Protein AF-A0A7U9XKL8-F1 (afdb_monomer_lite)

Secondary structure (DSSP, 8-state):
-HHHHHHHHHH-SSEEEEE-SS--HHHHHHHTTSPTT-EEEEEE-S--S--HHHHHHHHHH-TTEEEEE-SS-SSEEEEETTTEEEEES--

Foldseek 3Di:
DLPPLLVVLQPADAEKEKEDAEDDLVNLVSNVSHDPNYAYEYEYAPPYPDDPVSVVVSCVVVVNYHYHYDDPDPWIWIDGPVPDIDTDRDD

Structure (mmCIF, N/CA/C/O backbone):
data_AF-A0A7U9XKL8-F1
#
_entry.id   AF-A0A7U9XKL8-F1
#
loop_
_atom_site.group_PDB
_atom_site.id
_atom_site.type_symbol
_atom_site.label_atom_id
_atom_site.label_alt_id
_atom_site.label_comp_id
_atom_site.label_asym_id
_atom_site.label_entity_id
_atom_site.label_seq_id
_atom_site.pdbx_PDB_ins_code
_atom_site.Cartn_x
_atom_site.Cartn_y
_atom_site.Cartn_z
_atom_site.occupancy
_atom_site.B_iso_or_equiv
_atom_site.auth_seq_id
_atom_site.auth_comp_id
_atom_site.auth_asym_id
_atom_site.auth_atom_id
_atom_site.pdbx_PDB_model_num
ATOM 1 N N . MET A 1 1 ? -12.288 13.262 -10.596 1.00 49.38 1 MET A N 1
ATOM 2 C CA . MET A 1 1 ? -11.526 12.019 -10.870 1.00 49.38 1 MET A CA 1
ATOM 3 C C . MET A 1 1 ? -10.793 11.477 -9.632 1.00 49.38 1 MET A C 1
ATOM 5 O O . MET A 1 1 ? -10.975 10.311 -9.323 1.00 49.38 1 MET A O 1
ATOM 9 N N . PHE A 1 2 ? -10.044 12.296 -8.874 1.00 58.16 2 PHE A N 1
ATOM 10 C CA . PHE A 1 2 ? -9.256 11.873 -7.689 1.00 58.16 2 PHE A CA 1
ATOM 11 C C . PHE A 1 2 ? -10.081 11.271 -6.525 1.00 58.16 2 PHE A C 1
ATOM 13 O O . PHE A 1 2 ? -9.575 10.505 -5.714 1.00 58.16 2 PHE A O 1
ATOM 20 N N . SER A 1 3 ? -11.372 11.602 -6.450 1.00 73.31 3 SER A N 1
ATOM 21 C CA . SER A 1 3 ? -12.245 11.240 -5.326 1.00 73.31 3 SER A CA 1
ATOM 22 C C . SER A 1 3 ? -12.609 9.748 -5.262 1.00 73.31 3 SER A C 1
ATOM 24 O O . SER A 1 3 ? -12.679 9.202 -4.163 1.00 73.31 3 SER A O 1
ATOM 26 N N . LEU A 1 4 ? -12.790 9.061 -6.400 1.00 86.25 4 LEU A N 1
ATOM 27 C CA . LEU A 1 4 ? -13.292 7.680 -6.387 1.00 86.25 4 LEU A CA 1
ATOM 28 C C . LEU A 1 4 ? -12.281 6.713 -5.762 1.00 86.25 4 LEU A C 1
ATOM 30 O O . LEU A 1 4 ? -12.618 5.985 -4.834 1.00 86.25 4 LEU A O 1
ATOM 34 N N . ILE A 1 5 ? -11.032 6.742 -6.223 1.00 88.94 5 ILE A N 1
ATOM 35 C CA . ILE A 1 5 ? -9.974 5.857 -5.719 1.00 88.94 5 ILE A CA 1
ATOM 36 C C . ILE A 1 5 ? -9.740 6.093 -4.226 1.00 88.94 5 ILE A C 1
ATOM 38 O O . ILE A 1 5 ? -9.675 5.136 -3.460 1.00 88.94 5 ILE A O 1
ATOM 42 N N . VAL A 1 6 ? -9.684 7.356 -3.796 1.00 91.56 6 VAL A N 1
ATOM 43 C CA . VAL A 1 6 ? -9.538 7.694 -2.375 1.00 91.56 6 VAL A CA 1
ATOM 44 C C . VAL A 1 6 ? -10.722 7.162 -1.565 1.00 91.56 6 VAL A C 1
ATOM 46 O O . VAL A 1 6 ? -10.506 6.535 -0.531 1.00 91.56 6 VAL A O 1
ATOM 49 N N . SER A 1 7 ? -11.958 7.316 -2.051 1.00 92.62 7 SER A N 1
ATOM 50 C CA . SER A 1 7 ? -13.132 6.760 -1.366 1.00 92.62 7 SER A CA 1
ATOM 51 C C . SER A 1 7 ? -13.102 5.229 -1.276 1.00 92.62 7 SER A C 1
ATOM 53 O O . SER A 1 7 ? -13.524 4.677 -0.266 1.00 92.62 7 SER A O 1
ATOM 55 N N . LEU A 1 8 ? -12.567 4.530 -2.286 1.00 94.00 8 LEU A N 1
ATOM 56 C CA . LEU A 1 8 ? -12.379 3.077 -2.240 1.00 94.00 8 LEU A CA 1
ATOM 57 C C . LEU A 1 8 ? -11.309 2.690 -1.216 1.00 94.00 8 LEU A C 1
ATOM 59 O O . LEU A 1 8 ? -11.539 1.812 -0.392 1.00 94.00 8 LEU A O 1
ATOM 63 N N . ILE A 1 9 ? -10.171 3.385 -1.212 1.00 94.31 9 ILE A N 1
ATOM 64 C CA . ILE A 1 9 ? -9.095 3.191 -0.231 1.00 94.31 9 ILE A CA 1
ATOM 65 C C . ILE A 1 9 ? -9.617 3.382 1.201 1.00 94.31 9 ILE A C 1
ATOM 67 O O . ILE A 1 9 ? -9.273 2.615 2.096 1.00 94.31 9 ILE A O 1
ATOM 71 N N . GLN A 1 10 ? -10.488 4.369 1.418 1.00 95.12 10 GLN A N 1
ATOM 72 C CA . GLN A 1 10 ? -11.101 4.640 2.720 1.00 95.12 10 GLN A CA 1
ATOM 73 C C . GLN A 1 10 ? -12.154 3.603 3.138 1.00 95.12 10 GLN A C 1
ATOM 75 O O . GLN A 1 10 ? -12.496 3.540 4.319 1.00 95.12 10 GLN A O 1
ATOM 80 N N . LYS A 1 11 ? -12.660 2.773 2.218 1.00 95.38 11 LYS A N 1
ATOM 81 C CA . LYS A 1 11 ? -13.579 1.677 2.561 1.00 95.38 11 LYS A CA 1
ATOM 82 C C . LYS A 1 11 ? -12.871 0.481 3.185 1.00 95.38 11 LYS A C 1
ATOM 84 O O . LYS A 1 11 ? -13.508 -0.193 3.981 1.00 95.38 11 LYS A O 1
ATOM 89 N N . ALA A 1 12 ? -11.595 0.246 2.868 1.00 96.50 12 ALA A N 1
ATOM 90 C CA . ALA A 1 12 ? -10.849 -0.888 3.411 1.00 96.50 12 ALA A CA 1
ATOM 91 C C . ALA A 1 12 ? -10.846 -0.886 4.947 1.00 96.50 12 ALA A C 1
ATOM 93 O O . ALA A 1 12 ? -10.685 0.169 5.575 1.00 96.50 12 ALA A O 1
ATOM 94 N N . GLU A 1 13 ? -10.999 -2.066 5.542 1.00 96.50 13 GLU A N 1
ATOM 95 C CA . GLU A 1 13 ? -11.034 -2.245 7.000 1.00 96.50 13 GLU A CA 1
ATOM 96 C C . GLU A 1 13 ? -9.859 -3.054 7.549 1.00 96.50 13 GLU A C 1
ATOM 98 O O . GLU A 1 13 ? -9.529 -2.931 8.726 1.00 96.50 13 GLU A O 1
ATOM 103 N N . LYS A 1 14 ? -9.195 -3.852 6.710 1.00 95.94 14 LYS A N 1
ATOM 104 C CA . LYS A 1 14 ? -8.097 -4.741 7.106 1.00 95.94 14 LYS A CA 1
ATOM 105 C C . LYS A 1 14 ? -6.893 -4.584 6.194 1.00 95.94 14 LYS A C 1
ATOM 107 O O . LYS A 1 14 ? -5.773 -4.393 6.670 1.00 95.94 14 LYS A O 1
ATOM 112 N N . GLU A 1 15 ? -7.100 -4.664 4.883 1.00 96.56 15 GLU A N 1
ATOM 113 C CA . GLU A 1 15 ? -5.999 -4.610 3.929 1.00 96.56 15 GLU A CA 1
ATOM 114 C C . GLU A 1 15 ? -6.382 -4.091 2.545 1.00 96.56 15 GLU A C 1
ATOM 116 O O . GLU A 1 15 ? -7.507 -4.222 2.066 1.00 96.56 15 GLU A O 1
ATOM 121 N N . ILE A 1 16 ? -5.376 -3.534 1.880 1.00 97.12 16 ILE A 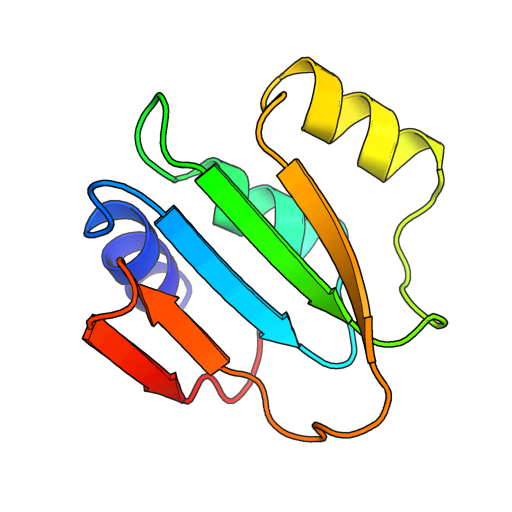N 1
ATOM 122 C CA . ILE A 1 16 ? -5.418 -3.126 0.486 1.00 97.12 16 ILE A CA 1
ATOM 123 C C . ILE A 1 16 ? -4.321 -3.887 -0.248 1.00 97.12 16 ILE A C 1
ATOM 125 O O . ILE A 1 16 ? -3.142 -3.811 0.112 1.00 97.12 16 ILE A O 1
ATOM 129 N N . THR A 1 17 ? -4.700 -4.588 -1.311 1.00 96.56 17 THR A N 1
ATOM 130 C CA . THR A 1 17 ? -3.750 -5.114 -2.288 1.00 96.56 17 THR A CA 1
ATOM 131 C C . THR A 1 17 ? -3.874 -4.312 -3.575 1.00 96.56 17 THR A C 1
ATOM 133 O O . THR A 1 17 ? -4.909 -4.344 -4.236 1.00 96.56 17 THR A O 1
ATOM 136 N N . LEU A 1 18 ? -2.812 -3.593 -3.927 1.00 95.31 18 LEU A N 1
ATOM 137 C CA . LEU A 1 18 ? -2.688 -2.907 -5.203 1.00 95.31 18 LEU A CA 1
ATOM 138 C C . LEU A 1 18 ? -1.854 -3.764 -6.151 1.00 95.31 18 LEU A C 1
ATOM 140 O O . LEU A 1 18 ? -0.732 -4.140 -5.822 1.00 95.31 18 LEU A O 1
ATOM 144 N N . ILE A 1 19 ? -2.384 -4.043 -7.332 1.00 93.88 19 ILE A N 1
ATOM 145 C CA . ILE A 1 19 ? -1.641 -4.621 -8.447 1.00 93.88 19 ILE A CA 1
ATOM 146 C C . ILE A 1 19 ? -1.556 -3.522 -9.499 1.00 93.88 19 ILE A C 1
ATOM 148 O O . ILE A 1 19 ? -2.590 -3.108 -10.006 1.00 93.88 19 ILE A O 1
ATOM 152 N N . ASP A 1 20 ? -0.360 -3.025 -9.795 1.00 90.69 20 ASP A N 1
ATOM 153 C CA . ASP A 1 20 ? -0.147 -1.974 -10.793 1.00 90.69 20 ASP A CA 1
ATOM 154 C C . ASP A 1 20 ? 1.245 -2.125 -11.410 1.00 90.69 20 ASP A C 1
ATOM 156 O O . ASP A 1 20 ? 2.231 -2.283 -10.693 1.00 90.69 20 ASP A O 1
ATOM 160 N N . GLY A 1 21 ? 1.344 -2.104 -12.740 1.00 88.81 21 GLY A N 1
ATOM 161 C CA . GLY A 1 21 ? 2.621 -2.273 -13.433 1.00 88.81 21 GLY A CA 1
ATOM 162 C C . GLY A 1 21 ? 3.617 -1.129 -13.208 1.00 88.81 21 GLY A C 1
ATOM 163 O O . GLY A 1 21 ? 4.823 -1.356 -13.330 1.00 88.81 21 GLY A O 1
ATOM 164 N N . TYR A 1 22 ? 3.131 0.064 -12.863 1.00 86.44 22 TYR A N 1
ATOM 165 C CA . TYR A 1 22 ? 3.898 1.299 -12.754 1.00 86.44 22 TYR A CA 1
ATOM 166 C C . TYR A 1 22 ? 3.450 2.119 -11.544 1.00 86.44 22 TYR A C 1
ATOM 168 O O . TYR A 1 22 ? 2.605 2.999 -11.647 1.00 86.44 22 TYR A O 1
ATOM 176 N N . VAL A 1 23 ? 4.096 1.893 -10.401 1.00 89.94 23 VAL A N 1
ATOM 177 C CA . VAL A 1 23 ? 3.874 2.718 -9.204 1.00 89.94 23 VAL A CA 1
ATOM 178 C C . VAL A 1 23 ? 4.903 3.839 -9.074 1.00 89.94 23 VAL A C 1
ATOM 180 O O . VAL A 1 23 ? 6.081 3.663 -9.418 1.00 89.94 23 VAL A O 1
ATOM 183 N N . ASP A 1 24 ? 4.463 4.975 -8.538 1.00 91.94 24 ASP A N 1
ATOM 184 C CA . ASP A 1 24 ? 5.293 6.131 -8.203 1.00 91.94 24 ASP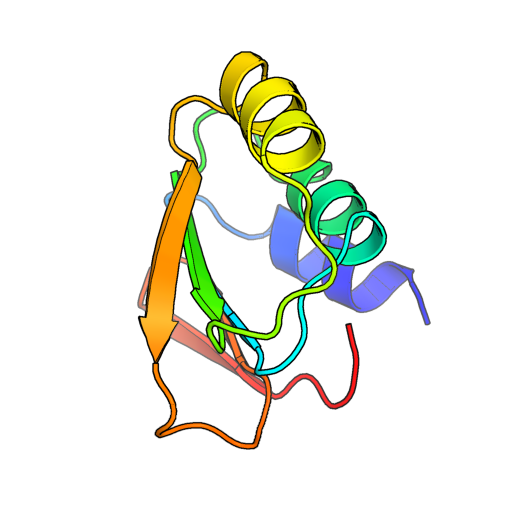 A CA 1
ATOM 185 C C . ASP A 1 24 ? 4.865 6.787 -6.872 1.00 91.94 24 ASP A C 1
ATOM 187 O O . ASP A 1 24 ? 4.055 6.249 -6.110 1.00 91.94 24 ASP A O 1
ATOM 191 N N . VAL A 1 25 ? 5.454 7.942 -6.548 1.00 91.06 25 VAL A N 1
ATOM 192 C CA . VAL A 1 25 ? 5.160 8.674 -5.303 1.00 91.06 25 VAL A CA 1
ATOM 193 C C . VAL A 1 25 ? 3.700 9.143 -5.250 1.00 91.06 25 VAL A C 1
ATOM 195 O O . VAL A 1 25 ? 3.119 9.206 -4.168 1.00 91.06 25 VAL A O 1
ATOM 198 N N . GLY A 1 26 ? 3.069 9.421 -6.394 1.00 91.12 26 GLY A N 1
ATOM 199 C CA . GLY A 1 26 ? 1.644 9.736 -6.477 1.00 91.12 26 GLY A CA 1
ATOM 200 C C . GLY A 1 26 ? 0.781 8.563 -6.015 1.00 91.12 26 GLY A C 1
ATOM 201 O O . GLY A 1 26 ? -0.122 8.748 -5.195 1.00 91.12 26 GLY A O 1
ATOM 202 N N . THR A 1 27 ? 1.128 7.344 -6.434 1.00 91.88 27 THR A N 1
ATOM 203 C CA . THR A 1 27 ? 0.477 6.116 -5.954 1.00 91.88 27 THR A CA 1
ATOM 204 C C . THR A 1 27 ? 0.611 5.958 -4.437 1.00 91.88 27 THR A C 1
ATOM 206 O O . THR A 1 27 ? -0.371 5.669 -3.750 1.00 91.88 27 THR A O 1
ATOM 209 N N . LEU A 1 28 ? 1.809 6.190 -3.887 1.00 92.75 28 LEU A N 1
ATOM 210 C CA . LEU A 1 28 ? 2.026 6.156 -2.437 1.00 92.75 28 LEU A CA 1
ATOM 211 C C . LEU A 1 28 ? 1.179 7.221 -1.723 1.00 92.75 28 LEU A C 1
ATOM 213 O O . LEU A 1 28 ? 0.506 6.920 -0.739 1.00 92.75 28 LEU A O 1
ATOM 217 N N . ASN A 1 29 ? 1.117 8.441 -2.257 1.00 91.31 29 ASN A N 1
ATOM 218 C CA . ASN A 1 29 ? 0.295 9.518 -1.704 1.00 91.31 29 ASN A CA 1
ATOM 219 C C . ASN A 1 29 ? -1.203 9.181 -1.701 1.00 91.31 29 ASN A C 1
ATOM 221 O O . ASN A 1 29 ? -1.905 9.553 -0.759 1.00 91.31 29 ASN A O 1
ATOM 225 N N . LEU A 1 30 ? -1.708 8.454 -2.698 1.00 91.88 30 LEU A N 1
ATOM 226 C CA . LEU A 1 30 ? -3.083 7.950 -2.686 1.00 91.88 30 LEU A CA 1
ATOM 227 C C . LEU A 1 30 ? -3.289 6.918 -1.573 1.00 91.88 30 LEU A C 1
ATOM 229 O O . LEU A 1 30 ? -4.217 7.046 -0.773 1.00 91.88 30 LEU A O 1
ATOM 233 N N . LEU A 1 31 ? -2.388 5.937 -1.471 1.00 93.31 31 LEU A N 1
ATOM 234 C CA . LEU A 1 31 ? -2.436 4.896 -0.439 1.00 93.31 31 LEU A CA 1
ATOM 235 C C . LEU A 1 31 ? -2.286 5.461 0.979 1.00 93.31 31 LEU A C 1
ATOM 237 O O . LEU A 1 31 ? -2.829 4.884 1.917 1.00 93.31 31 LEU A O 1
ATOM 241 N N . SER A 1 32 ? -1.636 6.617 1.139 1.00 92.19 32 SER A N 1
ATOM 242 C CA . SER A 1 32 ? -1.538 7.337 2.419 1.00 92.19 32 SER A CA 1
ATOM 243 C C . SER A 1 32 ? -2.902 7.730 3.007 1.00 92.19 32 SER A C 1
ATOM 245 O O . SER A 1 32 ? -3.014 7.959 4.208 1.00 92.19 32 SER A O 1
ATOM 247 N N . LYS A 1 33 ? -3.955 7.794 2.174 1.00 93.69 33 LYS A N 1
ATOM 248 C CA . LYS A 1 33 ? -5.322 8.171 2.578 1.00 93.69 33 LYS A CA 1
ATOM 249 C C . LYS A 1 33 ? -6.135 7.020 3.176 1.00 93.69 33 LYS A C 1
ATOM 251 O O . LYS A 1 33 ? -7.301 7.222 3.516 1.00 93.69 33 LYS A O 1
ATOM 256 N N . LYS A 1 34 ? -5.545 5.827 3.292 1.00 94.06 34 LYS A N 1
ATOM 257 C CA . LYS A 1 34 ? -6.134 4.681 3.996 1.00 94.06 34 LYS A CA 1
ATOM 258 C C . LYS A 1 34 ? -6.399 5.010 5.470 1.00 94.06 34 LYS A C 1
ATOM 260 O O . LYS A 1 34 ? -5.774 5.902 6.041 1.00 94.06 34 LYS A O 1
ATOM 265 N N . LYS A 1 35 ? -7.274 4.233 6.112 1.00 92.75 35 LYS A N 1
ATOM 266 C CA . LYS A 1 35 ? -7.445 4.282 7.572 1.00 92.75 35 LYS A CA 1
ATOM 267 C C . LYS A 1 35 ? -6.157 3.843 8.296 1.00 92.75 35 LYS A C 1
ATOM 269 O O . LYS A 1 35 ? -5.279 3.186 7.713 1.00 92.75 35 LYS A O 1
ATOM 274 N N . SER A 1 36 ? -6.051 4.192 9.580 1.00 89.31 36 SER A N 1
ATOM 275 C CA . SER A 1 36 ? -4.994 3.653 10.447 1.00 89.31 36 SER A CA 1
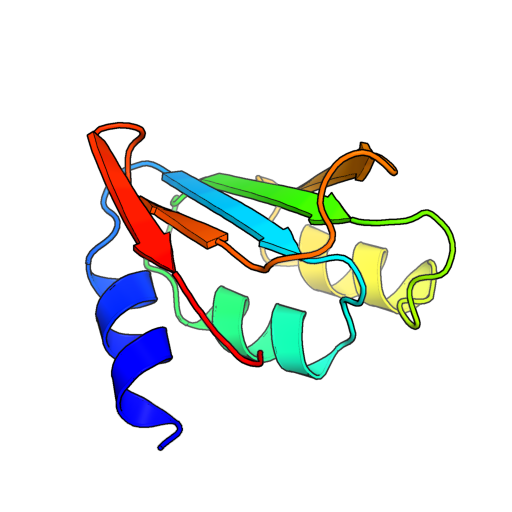ATOM 276 C C . SER A 1 36 ? -5.006 2.124 10.415 1.00 89.31 36 SER A C 1
ATOM 278 O O . SER A 1 36 ? -6.046 1.518 10.170 1.00 89.31 36 SER A O 1
ATOM 280 N N . ASP A 1 37 ? -3.835 1.513 10.589 1.00 89.56 37 ASP A N 1
ATOM 281 C CA . ASP A 1 37 ? -3.667 0.059 10.760 1.00 89.56 37 ASP A CA 1
ATOM 282 C C . ASP A 1 37 ? -4.059 -0.833 9.568 1.00 89.56 37 ASP A C 1
ATOM 284 O O . ASP A 1 37 ? -3.798 -2.033 9.578 1.00 89.56 37 ASP A O 1
ATOM 288 N N . ILE A 1 38 ? -4.554 -0.251 8.471 1.00 94.81 38 ILE A N 1
ATOM 289 C CA . ILE A 1 38 ? -4.778 -0.977 7.215 1.00 94.81 38 ILE A CA 1
ATOM 290 C C . ILE A 1 38 ? -3.442 -1.442 6.637 1.00 94.81 38 ILE A C 1
ATOM 292 O O . ILE A 1 38 ? -2.548 -0.621 6.387 1.00 94.81 38 ILE A O 1
ATOM 296 N N . ALA A 1 39 ? -3.304 -2.745 6.398 1.00 95.38 39 ALA A N 1
ATOM 297 C CA . ALA A 1 39 ? -2.134 -3.307 5.740 1.00 95.38 39 ALA A CA 1
ATOM 298 C C . ALA A 1 39 ? -2.143 -2.996 4.240 1.00 95.38 39 ALA A C 1
ATOM 300 O O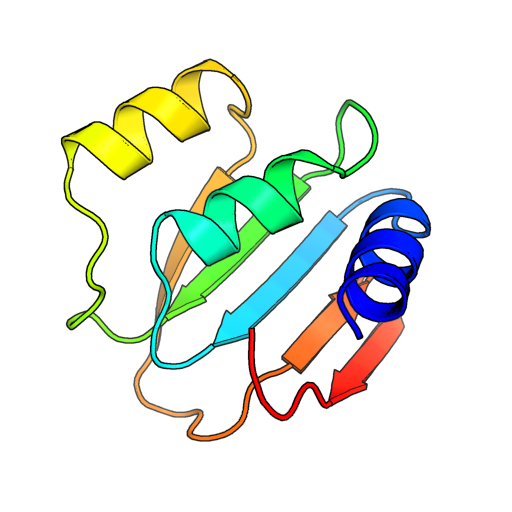 . ALA A 1 39 ? -3.193 -3.006 3.603 1.00 95.38 39 ALA A O 1
ATOM 301 N N . VAL A 1 40 ? -0.972 -2.737 3.655 1.00 95.56 40 VAL A N 1
ATOM 302 C CA . VAL A 1 40 ? -0.862 -2.434 2.222 1.00 95.56 40 VAL A CA 1
ATOM 303 C C . VAL A 1 40 ? 0.139 -3.373 1.578 1.00 95.56 40 VAL A C 1
ATOM 305 O O . VAL A 1 40 ? 1.293 -3.441 1.993 1.00 95.56 40 VAL A O 1
ATOM 308 N N . THR A 1 41 ? -0.284 -4.072 0.529 1.00 95.81 41 THR A N 1
ATOM 309 C CA . THR A 1 41 ? 0.624 -4.826 -0.340 1.00 95.81 41 THR A CA 1
ATOM 310 C C . THR A 1 41 ? 0.543 -4.286 -1.760 1.00 95.81 41 THR A C 1
ATOM 312 O O . THR A 1 41 ? -0.533 -4.231 -2.342 1.00 95.81 41 THR A O 1
ATOM 315 N N . ILE A 1 42 ? 1.686 -3.916 -2.330 1.00 94.69 42 ILE A N 1
ATOM 316 C CA . ILE A 1 42 ? 1.813 -3.473 -3.718 1.00 94.69 42 ILE A CA 1
ATOM 317 C C . ILE A 1 42 ? 2.499 -4.579 -4.514 1.00 94.69 42 ILE A C 1
ATOM 319 O O . ILE A 1 42 ? 3.601 -5.001 -4.167 1.00 94.69 42 ILE A O 1
ATOM 323 N N . TYR A 1 43 ? 1.871 -5.023 -5.595 1.00 94.19 43 TYR A N 1
ATOM 324 C CA . TYR A 1 43 ? 2.467 -5.863 -6.623 1.00 94.19 43 TYR A CA 1
ATOM 325 C C . TYR A 1 43 ? 2.765 -4.995 -7.843 1.00 94.19 43 TYR A C 1
ATOM 327 O O . TYR A 1 43 ? 1.841 -4.522 -8.496 1.00 94.19 43 TYR A O 1
ATOM 335 N N . THR A 1 44 ? 4.048 -4.799 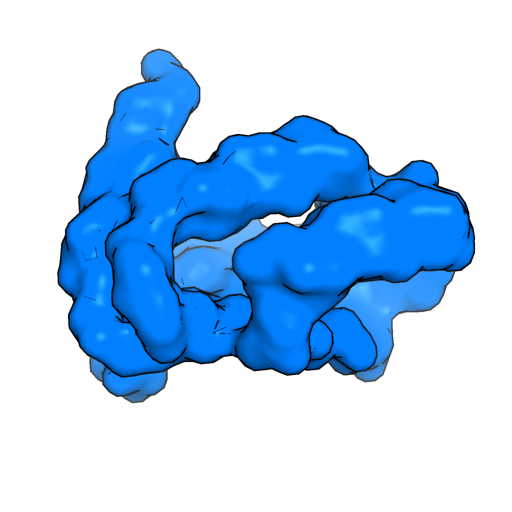-8.145 1.00 92.56 44 THR A N 1
ATOM 336 C CA . THR A 1 44 ? 4.501 -3.933 -9.245 1.00 92.56 44 THR A CA 1
ATOM 337 C C . THR A 1 44 ? 5.583 -4.583 -10.088 1.00 92.56 44 THR A C 1
ATOM 339 O O . THR A 1 44 ? 6.215 -5.555 -9.676 1.00 92.56 44 THR A O 1
ATOM 342 N N . GLN A 1 45 ? 5.858 -4.046 -11.272 1.00 91.00 45 GLN A N 1
ATOM 343 C CA . GLN A 1 45 ? 7.076 -4.409 -11.986 1.00 91.00 45 GLN A CA 1
ATOM 344 C C . GLN A 1 45 ? 8.307 -3.817 -11.286 1.00 91.00 45 GLN A C 1
ATOM 346 O O . GLN A 1 45 ? 8.226 -2.801 -10.595 1.00 91.00 45 GLN A O 1
ATOM 351 N N . LYS A 1 46 ? 9.480 -4.436 -11.490 1.00 84.38 46 LYS A N 1
ATOM 352 C CA . LYS A 1 46 ? 10.763 -3.929 -10.956 1.00 84.38 46 LYS A CA 1
ATOM 353 C C . LYS A 1 46 ? 11.118 -2.528 -11.473 1.00 84.38 46 LYS A C 1
ATOM 355 O O . LYS A 1 46 ? 11.878 -1.824 -10.826 1.00 84.38 46 LYS A O 1
ATOM 360 N N . GLN A 1 47 ? 10.575 -2.141 -12.625 1.00 81.19 47 GLN A N 1
ATOM 361 C CA . GLN A 1 47 ? 10.811 -0.862 -13.304 1.00 81.19 47 GLN A CA 1
ATOM 362 C C . GLN A 1 47 ? 9.902 0.252 -12.750 1.00 81.19 47 GLN A C 1
ATOM 364 O O . GLN A 1 47 ? 9.307 1.017 -13.504 1.00 81.19 47 GLN A O 1
ATOM 369 N N . THR A 1 48 ? 9.740 0.307 -11.429 1.00 80.38 48 THR A N 1
ATOM 370 C CA . THR A 1 48 ? 8.991 1.376 -10.756 1.00 80.38 48 THR A CA 1
ATOM 371 C C . THR A 1 48 ? 9.811 2.670 -10.728 1.00 80.38 48 THR A C 1
ATOM 373 O O . THR A 1 48 ? 11.041 2.634 -10.717 1.00 80.38 48 THR A O 1
ATOM 376 N N . LYS A 1 49 ? 9.127 3.821 -10.695 1.00 86.06 49 LYS A N 1
ATOM 377 C CA . LYS A 1 49 ? 9.754 5.137 -10.489 1.00 86.06 49 LYS A CA 1
ATOM 378 C C . LYS A 1 49 ? 10.071 5.430 -9.017 1.00 86.06 49 LYS A C 1
ATOM 380 O O . LYS A 1 49 ? 10.626 6.483 -8.725 1.00 86.06 49 LYS A O 1
ATOM 385 N N . LEU A 1 50 ? 9.715 4.531 -8.097 1.00 88.62 50 LEU A N 1
ATOM 386 C CA . LEU A 1 50 ? 10.019 4.673 -6.677 1.00 88.62 50 LEU A CA 1
ATOM 387 C C . LEU A 1 50 ? 11.507 4.459 -6.412 1.00 88.62 50 LEU A C 1
ATOM 389 O O . LEU A 1 50 ? 12.077 3.411 -6.727 1.00 88.62 50 LEU A O 1
ATOM 393 N N . THR A 1 51 ? 12.129 5.430 -5.754 1.00 88.50 51 THR A N 1
ATOM 394 C CA . THR A 1 51 ? 13.480 5.275 -5.223 1.00 88.50 51 THR A CA 1
ATOM 395 C C . THR A 1 51 ? 13.457 4.500 -3.904 1.00 88.50 51 THR A C 1
ATOM 397 O O . THR A 1 51 ? 12.435 4.387 -3.222 1.00 88.50 51 THR A O 1
ATOM 400 N N . LYS A 1 52 ? 14.623 3.998 -3.476 1.00 86.88 52 LYS A N 1
ATOM 401 C CA . LYS A 1 52 ? 14.768 3.402 -2.135 1.00 86.88 52 LYS A CA 1
ATOM 402 C C . LYS A 1 52 ? 14.389 4.387 -1.021 1.00 86.88 52 LYS A C 1
ATOM 404 O O . LYS A 1 52 ? 13.890 3.956 0.015 1.00 86.88 52 LYS A O 1
ATOM 409 N N . ALA A 1 53 ? 14.630 5.684 -1.227 1.00 90.06 53 ALA A N 1
ATOM 410 C CA . ALA A 1 53 ? 14.292 6.727 -0.266 1.00 90.06 53 ALA A CA 1
ATOM 411 C C . ALA A 1 53 ? 12.774 6.925 -0.160 1.00 90.06 53 ALA A C 1
ATOM 413 O O . ALA A 1 53 ? 12.262 6.984 0.954 1.00 90.06 53 ALA A O 1
ATOM 414 N N . ASP A 1 54 ? 12.052 6.924 -1.285 1.00 90.00 54 ASP A N 1
ATOM 415 C CA . ASP A 1 54 ? 10.586 7.049 -1.296 1.00 90.00 54 ASP A CA 1
ATOM 416 C C . ASP A 1 54 ? 9.930 5.908 -0.518 1.00 90.00 54 ASP A C 1
ATOM 418 O O . ASP A 1 54 ? 9.102 6.138 0.364 1.00 90.00 54 ASP A O 1
ATOM 422 N N . VAL A 1 55 ? 10.369 4.673 -0.787 1.00 86.88 55 VAL A N 1
ATOM 423 C CA . VAL A 1 55 ? 9.883 3.487 -0.072 1.00 86.88 55 VAL A CA 1
ATOM 424 C C . VAL A 1 55 ? 10.211 3.587 1.415 1.00 86.88 55 VAL A C 1
ATOM 426 O O . VAL A 1 55 ? 9.342 3.342 2.244 1.00 86.88 55 VAL A O 1
ATOM 429 N N . LYS A 1 56 ? 11.439 3.979 1.777 1.00 90.06 56 LYS A N 1
ATOM 430 C CA . LYS A 1 56 ? 11.841 4.124 3.183 1.00 90.06 56 LYS A CA 1
ATOM 431 C C . LYS A 1 56 ? 10.992 5.168 3.914 1.00 90.06 56 LYS A C 1
ATOM 433 O O . LYS A 1 56 ? 10.521 4.893 5.014 1.00 90.06 56 LYS A O 1
ATOM 438 N N . ASN A 1 57 ? 10.792 6.337 3.310 1.00 89.81 57 ASN A N 1
ATOM 439 C CA . ASN A 1 57 ? 10.037 7.438 3.906 1.00 89.81 57 ASN A CA 1
ATOM 440 C C . ASN A 1 57 ? 8.569 7.061 4.113 1.00 89.81 57 ASN A C 1
ATOM 442 O O . ASN A 1 57 ? 8.008 7.325 5.176 1.00 89.81 57 ASN A O 1
ATOM 446 N N . PHE A 1 58 ? 7.961 6.403 3.126 1.00 87.00 58 PHE A N 1
ATOM 447 C CA . PHE A 1 58 ? 6.584 5.945 3.242 1.00 87.00 58 PHE A CA 1
ATOM 448 C C . PHE A 1 58 ? 6.442 4.829 4.283 1.00 87.00 58 PHE A C 1
ATOM 450 O O . PHE A 1 58 ? 5.589 4.913 5.162 1.00 87.00 58 PHE A O 1
ATOM 457 N N . SER A 1 59 ? 7.307 3.812 4.245 1.00 85.62 59 SER A N 1
ATOM 458 C CA . SER A 1 59 ? 7.265 2.694 5.195 1.00 85.62 59 SER A CA 1
ATOM 459 C C . SER A 1 59 ? 7.528 3.118 6.642 1.00 85.62 59 SER A C 1
ATOM 461 O O . SER A 1 59 ? 7.052 2.452 7.555 1.00 85.62 59 SER A O 1
ATOM 463 N N . ALA A 1 60 ? 8.246 4.223 6.877 1.00 88.56 60 ALA A N 1
ATOM 464 C CA . ALA A 1 60 ? 8.427 4.774 8.222 1.00 88.56 60 ALA A CA 1
ATOM 465 C C . ALA A 1 60 ? 7.101 5.246 8.845 1.00 88.56 60 ALA A C 1
ATOM 467 O O . ALA A 1 60 ? 6.907 5.111 10.048 1.00 88.56 60 ALA A O 1
ATOM 468 N N . GLN A 1 61 ? 6.187 5.771 8.024 1.00 82.81 61 GLN A N 1
ATOM 469 C CA . GLN A 1 61 ? 4.847 6.190 8.452 1.00 82.81 61 GLN A CA 1
ATOM 470 C C . GLN A 1 61 ? 3.828 5.045 8.363 1.00 82.81 61 GLN A C 1
ATOM 472 O O . GLN A 1 61 ? 2.846 5.018 9.100 1.00 82.81 61 GLN A O 1
ATOM 477 N N . TYR A 1 62 ? 4.069 4.080 7.474 1.00 85.75 62 TYR A N 1
ATOM 478 C CA . TYR A 1 62 ? 3.179 2.957 7.197 1.00 85.75 62 TYR A CA 1
ATOM 479 C C . TYR A 1 62 ? 3.959 1.632 7.244 1.00 85.75 62 TYR A C 1
ATOM 481 O O . TYR A 1 62 ? 4.249 1.047 6.195 1.00 85.75 62 TYR A O 1
ATOM 489 N N . PRO A 1 63 ? 4.287 1.118 8.446 1.00 83.62 63 PRO A N 1
ATOM 490 C CA . PRO A 1 63 ? 5.175 -0.040 8.613 1.00 83.62 63 PRO A CA 1
ATOM 491 C C . PRO A 1 63 ? 4.598 -1.345 8.050 1.00 83.62 63 PRO A C 1
ATOM 493 O O . PRO A 1 63 ? 5.318 -2.322 7.857 1.00 83.62 63 PRO A O 1
ATOM 496 N N . THR A 1 64 ? 3.298 -1.372 7.755 1.00 87.69 64 THR A N 1
ATOM 497 C CA . THR A 1 64 ? 2.611 -2.513 7.147 1.00 87.69 64 THR A CA 1
ATOM 498 C C . THR A 1 64 ? 2.768 -2.585 5.625 1.00 87.69 64 THR A C 1
ATOM 500 O O . THR A 1 64 ? 2.256 -3.532 5.021 1.00 87.69 64 THR A O 1
ATOM 503 N N . LEU A 1 65 ? 3.462 -1.626 4.991 1.00 89.19 65 LEU A N 1
ATOM 504 C CA . LEU A 1 65 ? 3.700 -1.636 3.549 1.00 89.19 65 LEU A CA 1
ATOM 505 C C . LEU A 1 65 ? 4.603 -2.810 3.141 1.00 89.19 65 LEU A C 1
ATOM 507 O O . LEU A 1 65 ? 5.741 -2.944 3.589 1.00 89.19 65 LEU A O 1
ATOM 511 N N . LYS A 1 66 ? 4.121 -3.615 2.193 1.00 92.44 66 LYS A N 1
ATOM 512 C CA . LYS A 1 66 ? 4.892 -4.657 1.507 1.00 92.44 66 LYS A CA 1
ATOM 513 C C . LYS A 1 66 ? 4.919 -4.378 0.011 1.00 92.44 66 LYS A C 1
ATOM 515 O O . LYS A 1 66 ? 3.870 -4.226 -0.603 1.00 92.44 66 LYS A O 1
ATOM 520 N N . ILE A 1 67 ? 6.106 -4.376 -0.592 1.00 91.38 67 ILE A N 1
ATOM 521 C CA . ILE A 1 67 ? 6.266 -4.285 -2.049 1.00 91.38 67 ILE A CA 1
ATOM 522 C C . ILE A 1 67 ? 6.752 -5.634 -2.569 1.00 91.38 67 ILE A C 1
ATOM 524 O O . ILE A 1 67 ? 7.753 -6.177 -2.102 1.00 91.38 67 ILE A O 1
ATOM 528 N N . LYS A 1 68 ? 6.025 -6.179 -3.538 1.00 92.38 68 LYS A N 1
ATOM 529 C CA . LYS A 1 68 ? 6.318 -7.430 -4.230 1.00 92.38 68 LYS A CA 1
ATOM 530 C C . LYS A 1 68 ? 6.428 -7.163 -5.721 1.00 92.38 68 LYS A C 1
ATOM 532 O O . LYS A 1 68 ? 5.755 -6.288 -6.261 1.00 92.38 68 LYS A O 1
ATOM 537 N N . TYR A 1 69 ? 7.265 -7.947 -6.390 1.00 91.12 69 TYR A N 1
ATOM 538 C CA . TYR A 1 69 ? 7.512 -7.769 -7.814 1.00 91.12 69 TYR A CA 1
ATOM 539 C C . TYR A 1 69 ? 6.820 -8.846 -8.646 1.00 91.12 69 TYR A C 1
ATOM 541 O O . TYR A 1 69 ? 6.979 -10.034 -8.376 1.00 91.12 69 TYR A O 1
ATOM 549 N N . THR A 1 70 ? 6.084 -8.432 -9.674 1.00 86.62 70 THR A N 1
ATOM 550 C CA . THR A 1 70 ? 5.427 -9.313 -10.648 1.00 86.62 70 THR A CA 1
ATOM 551 C C . THR A 1 70 ? 5.521 -8.721 -12.053 1.00 86.62 70 THR A C 1
ATOM 553 O O . THR A 1 70 ? 5.637 -7.510 -12.215 1.00 86.62 70 THR A O 1
ATOM 556 N N . LYS A 1 71 ? 5.495 -9.579 -13.075 1.00 85.44 71 LYS A N 1
ATOM 557 C CA . LYS A 1 71 ? 5.413 -9.189 -14.496 1.00 85.44 71 LYS A CA 1
ATOM 558 C C . LYS A 1 71 ? 4.132 -9.688 -15.175 1.00 85.44 71 LYS A C 1
ATOM 560 O O . LYS A 1 71 ? 3.980 -9.513 -16.373 1.00 85.44 71 LYS A O 1
ATOM 565 N N . VAL A 1 72 ? 3.248 -10.341 -14.421 1.00 82.50 72 VAL A N 1
ATOM 566 C CA . VAL A 1 72 ? 2.105 -11.089 -14.971 1.00 82.50 72 VAL A CA 1
ATOM 567 C C . VAL A 1 72 ? 0.933 -10.171 -15.331 1.00 82.50 72 VAL A C 1
ATOM 569 O O . VAL A 1 72 ? 0.140 -10.497 -16.206 1.00 82.50 72 VAL A O 1
ATOM 572 N N . PHE A 1 73 ? 0.821 -9.017 -14.673 1.00 77.06 73 PHE A N 1
ATOM 573 C CA . PHE A 1 73 ? -0.328 -8.127 -14.812 1.00 77.06 73 PHE A CA 1
ATOM 574 C C . PHE A 1 73 ? 0.026 -6.888 -15.635 1.00 77.06 73 PHE A C 1
ATOM 576 O O . PHE A 1 73 ? 0.963 -6.157 -15.310 1.00 77.06 73 PHE A O 1
ATOM 583 N N . HIS A 1 74 ? -0.762 -6.653 -16.685 1.00 79.88 74 HIS A N 1
ATOM 584 C CA . HIS A 1 74 ? -0.726 -5.437 -17.509 1.00 79.88 74 HIS A CA 1
ATOM 585 C C . HIS A 1 74 ? -1.820 -4.431 -17.134 1.00 79.88 74 HIS A C 1
ATOM 587 O O . HIS A 1 74 ? -1.852 -3.323 -17.657 1.00 79.88 74 HIS A O 1
ATOM 593 N N . VAL A 1 75 ? -2.722 -4.838 -16.245 1.00 84.06 75 VAL A N 1
ATOM 594 C CA . VAL A 1 75 ? -3.937 -4.121 -15.879 1.00 84.06 75 VAL A CA 1
ATOM 595 C C . VAL A 1 75 ? -3.922 -3.874 -14.377 1.00 84.06 75 VAL A C 1
ATOM 597 O O . VAL A 1 75 ? -3.578 -4.792 -13.624 1.00 84.06 75 VAL A O 1
ATOM 600 N N . SER A 1 76 ? -4.289 -2.664 -13.947 1.00 90.56 76 SER A N 1
ATOM 601 C CA . SER A 1 76 ? -4.249 -2.307 -12.531 1.00 90.56 76 SER A CA 1
ATOM 602 C C . SER A 1 76 ? -5.533 -2.688 -11.794 1.00 90.56 76 SER A C 1
ATOM 604 O O . SER A 1 76 ? -6.652 -2.452 -12.257 1.00 90.56 76 SER A O 1
ATOM 606 N N . PHE A 1 77 ? -5.362 -3.266 -10.607 1.00 93.38 77 PHE A N 1
ATOM 607 C CA . PHE A 1 77 ? -6.446 -3.695 -9.729 1.00 93.38 77 PHE A CA 1
ATOM 608 C C . PHE A 1 77 ? -6.226 -3.201 -8.305 1.00 93.38 77 PHE A C 1
ATOM 610 O O . PHE A 1 77 ? -5.137 -3.336 -7.748 1.00 93.38 77 PHE A O 1
ATOM 617 N N . LEU A 1 78 ? -7.297 -2.704 -7.692 1.00 94.94 78 LEU A N 1
ATOM 618 C CA . LEU A 1 78 ? -7.363 -2.405 -6.268 1.00 94.94 78 LEU A CA 1
ATOM 619 C C . LEU A 1 78 ? -8.256 -3.446 -5.595 1.00 94.94 78 LEU A C 1
ATOM 621 O O . LEU A 1 78 ? -9.459 -3.492 -5.844 1.00 94.94 78 LEU A O 1
ATOM 625 N N . VAL A 1 79 ? -7.673 -4.282 -4.745 1.00 96.25 79 VAL A N 1
ATOM 626 C CA . VAL A 1 79 ? -8.388 -5.312 -3.990 1.00 96.25 79 VAL A CA 1
ATOM 627 C C . VAL A 1 79 ? -8.508 -4.868 -2.538 1.00 96.25 79 VAL A C 1
ATOM 629 O O . VAL A 1 79 ? -7.499 -4.565 -1.900 1.00 96.25 79 VAL A O 1
ATOM 632 N N . LEU A 1 80 ? -9.734 -4.837 -2.019 1.00 97.19 80 LEU A N 1
ATOM 633 C CA . LEU A 1 80 ? -10.042 -4.471 -0.638 1.00 97.19 80 LEU A CA 1
ATOM 634 C C . LEU A 1 80 ? -10.389 -5.726 0.160 1.00 97.19 80 LEU A C 1
ATOM 636 O O . LEU A 1 80 ? -11.210 -6.537 -0.279 1.00 97.19 80 LEU A O 1
ATOM 640 N N . ASP A 1 81 ? -9.745 -5.886 1.316 1.00 96.94 81 ASP A N 1
ATOM 641 C CA . ASP A 1 81 ? -10.050 -6.892 2.341 1.00 96.94 81 ASP A CA 1
ATOM 642 C C . ASP A 1 81 ? -10.137 -8.341 1.829 1.00 96.94 81 ASP A C 1
ATOM 644 O O . ASP A 1 81 ? -10.776 -9.192 2.442 1.00 96.94 81 ASP A O 1
ATOM 648 N N . ARG A 1 82 ? -9.477 -8.628 0.697 1.00 94.62 82 ARG A N 1
ATOM 649 C CA . ARG A 1 82 ? -9.517 -9.902 -0.055 1.00 94.62 82 ARG A CA 1
ATOM 650 C C . ARG A 1 82 ? -10.892 -10.328 -0.568 1.00 94.62 82 ARG A C 1
ATOM 652 O O . ARG A 1 82 ? -11.027 -11.453 -1.039 1.00 94.62 82 ARG A O 1
ATOM 659 N N . THR A 1 83 ? -11.897 -9.464 -0.500 1.00 94.62 83 THR A N 1
ATOM 660 C CA . THR A 1 83 ? -13.276 -9.805 -0.881 1.00 94.62 83 THR A CA 1
ATOM 661 C C . THR A 1 83 ? -13.707 -9.129 -2.171 1.00 94.62 83 THR A C 1
ATOM 663 O O . THR A 1 83 ? -14.462 -9.715 -2.939 1.00 94.62 83 THR A O 1
ATOM 666 N N . THR A 1 84 ? -13.228 -7.909 -2.429 1.00 95.12 84 THR A N 1
ATOM 667 C CA . THR A 1 84 ? -13.708 -7.091 -3.548 1.00 95.12 84 THR A CA 1
ATOM 668 C C . THR A 1 84 ? -12.544 -6.560 -4.366 1.00 95.12 84 THR A C 1
ATOM 670 O O . THR A 1 84 ? -11.640 -5.935 -3.815 1.00 95.12 84 THR A O 1
ATOM 673 N N . ALA A 1 85 ? -12.580 -6.770 -5.682 1.00 94.31 85 ALA A N 1
ATOM 674 C CA . ALA A 1 85 ? -11.584 -6.261 -6.617 1.00 94.31 85 ALA A CA 1
ATOM 675 C C . ALA A 1 85 ? -12.198 -5.208 -7.545 1.00 94.31 85 ALA A C 1
ATOM 677 O O . ALA A 1 85 ? -13.235 -5.437 -8.163 1.00 94.31 85 ALA A O 1
ATOM 678 N N . TYR A 1 86 ? -11.525 -4.068 -7.668 1.00 93.25 86 TYR A N 1
ATOM 679 C CA . TYR A 1 86 ? -11.877 -2.988 -8.579 1.00 93.25 86 TYR A CA 1
ATOM 680 C C . TYR A 1 86 ? -10.826 -2.896 -9.675 1.00 93.25 86 TYR A C 1
ATOM 682 O O . TYR A 1 86 ? -9.631 -2.806 -9.392 1.00 93.25 86 TYR A O 1
ATOM 690 N N . HIS A 1 87 ? -11.273 -2.884 -10.926 1.00 90.44 87 HIS A N 1
ATOM 691 C CA . HIS A 1 87 ? -10.419 -2.536 -12.053 1.00 90.44 87 HIS A CA 1
ATOM 692 C C . HIS A 1 87 ? -10.168 -1.023 -12.059 1.00 90.44 87 HIS A C 1
ATOM 694 O O . HIS A 1 87 ? -11.115 -0.235 -12.007 1.00 90.44 87 HIS A O 1
ATOM 700 N N . VAL A 1 88 ? -8.904 -0.611 -12.146 1.00 83.62 88 V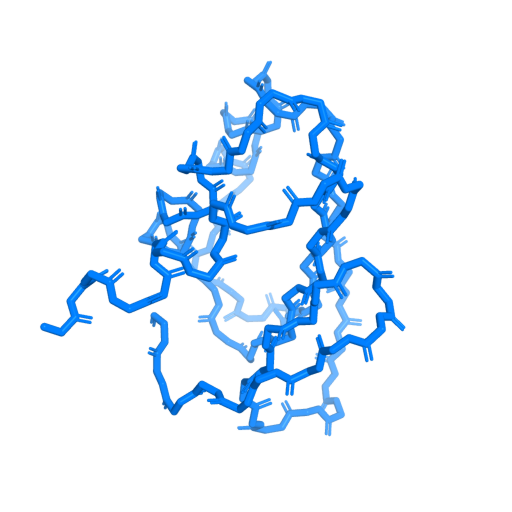AL A N 1
ATOM 701 C CA . VAL A 1 88 ? -8.501 0.800 -12.129 1.00 83.62 88 VAL A CA 1
ATOM 702 C C . VAL A 1 88 ? -7.679 1.066 -13.383 1.00 83.62 88 VAL A C 1
ATOM 704 O O . VAL A 1 88 ? -6.600 0.521 -13.548 1.00 83.62 88 VAL A O 1
ATOM 707 N N . ALA A 1 89 ? -8.190 1.883 -14.304 1.00 66.38 89 ALA A N 1
ATOM 708 C CA . ALA A 1 89 ? -7.519 2.089 -15.591 1.00 66.38 89 ALA A CA 1
ATOM 709 C C . ALA A 1 89 ? -6.269 2.991 -15.497 1.00 66.38 89 ALA A C 1
ATOM 711 O O . ALA A 1 89 ? -5.471 3.011 -16.433 1.00 66.38 89 ALA A O 1
ATOM 712 N N . ARG A 1 90 ? -6.101 3.751 -14.399 1.00 62.25 90 ARG A N 1
ATOM 713 C CA . ARG A 1 90 ? -4.906 4.562 -14.116 1.00 62.25 90 ARG A CA 1
ATOM 714 C C . ARG A 1 90 ? -4.885 5.040 -12.658 1.00 62.25 90 ARG A C 1
ATOM 716 O O . ARG A 1 90 ? -5.881 5.609 -12.203 1.00 62.25 90 ARG A O 1
ATOM 723 N N . LEU A 1 91 ? -3.766 4.821 -11.969 1.00 59.44 91 LEU A N 1
ATOM 724 C CA . LEU A 1 91 ? -3.413 5.387 -10.661 1.00 59.44 91 LEU A CA 1
ATOM 725 C C . LEU A 1 91 ? -2.286 6.412 -10.798 1.00 59.44 91 LEU A C 1
ATOM 727 O O . LEU A 1 91 ? -1.565 6.353 -11.820 1.00 59.44 91 LEU A O 1
#

Radius of gyration: 12.01 Å; chains: 1; bounding box: 28×23×28 Å

pLDDT: mean 88.83, std 8.68, range [49.38, 97.19]

Sequence (91 aa):
MFSLIVSLIQKAEKEITLIDGYVDVGTLNLLSKKKSDIAVTIYTQKQTKLTKADVKNFSAQYPTLKIKYTKVFHVSFLVLDRTTAYHVARL